Protein AF-A0A953X723-F1 (afdb_monomer_lite)

Secondary structure (DSSP, 8-state):
-----PPP-----SS--HHHHHHHHT----TT-------

Structure (mmCIF, N/CA/C/O backbone):
data_AF-A0A953X723-F1
#
_entry.id   AF-A0A953X723-F1
#
loop_
_a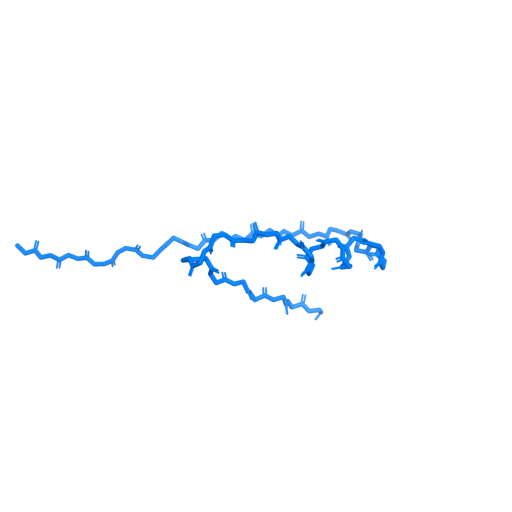tom_site.group_PDB
_atom_site.id
_atom_site.type_symbol
_atom_site.label_atom_id
_atom_site.label_alt_id
_atom_site.label_comp_id
_atom_site.label_asym_id
_atom_site.label_entity_id
_atom_site.label_seq_id
_atom_site.pdbx_PDB_ins_code
_atom_site.Cartn_x
_atom_site.Cartn_y
_atom_site.Cartn_z
_atom_site.occupancy
_atom_site.B_iso_or_equiv
_atom_site.auth_seq_id
_atom_site.auth_comp_id
_atom_site.auth_asym_id
_atom_site.auth_atom_id
_atom_site.pdbx_PDB_model_num
ATOM 1 N N . GLN A 1 1 ? -11.299 2.785 26.864 1.00 70.12 1 GLN A N 1
ATOM 2 C CA . GLN A 1 1 ? -11.693 3.352 25.556 1.00 70.12 1 GLN A CA 1
ATOM 3 C C . GLN A 1 1 ? -10.863 2.641 24.496 1.00 70.12 1 GLN A C 1
ATOM 5 O O . GLN A 1 1 ? -9.694 2.396 24.767 1.00 70.12 1 GLN A O 1
ATOM 10 N N . PHE A 1 2 ? -11.448 2.249 23.365 1.00 86.12 2 PHE A N 1
ATOM 11 C CA . PHE A 1 2 ? -10.731 1.568 22.278 1.00 86.12 2 PHE A CA 1
ATOM 12 C C . PHE A 1 2 ? -10.629 2.491 21.062 1.00 86.12 2 PHE A C 1
ATOM 14 O O . PHE A 1 2 ? -11.527 3.299 20.836 1.00 86.12 2 PHE A O 1
ATOM 21 N N . GLU A 1 3 ? -9.556 2.355 20.287 1.00 86.94 3 GLU A N 1
ATOM 22 C CA . GLU A 1 3 ? -9.334 3.091 19.041 1.00 86.94 3 GLU A CA 1
ATOM 23 C C . GLU A 1 3 ? -8.827 2.149 17.945 1.00 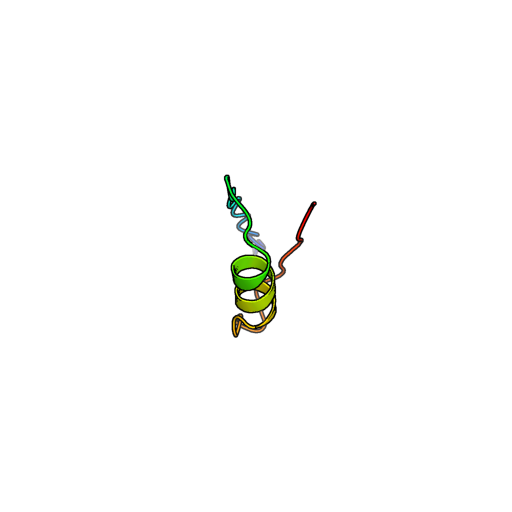86.94 3 GLU A C 1
ATOM 25 O O . GLU A 1 3 ? -8.178 1.139 18.222 1.00 86.94 3 GLU A O 1
ATOM 30 N N . VAL A 1 4 ? -9.122 2.490 16.693 1.00 88.56 4 VAL A N 1
ATOM 31 C CA . VAL A 1 4 ? -8.632 1.779 15.509 1.00 88.56 4 VAL A CA 1
ATOM 32 C C . VAL A 1 4 ? -7.613 2.677 14.817 1.00 88.56 4 VAL A C 1
ATOM 34 O O . VAL A 1 4 ? -7.930 3.809 14.456 1.00 88.56 4 VAL A O 1
ATOM 37 N N . ARG A 1 5 ? -6.381 2.185 14.636 1.00 88.88 5 ARG A N 1
ATOM 38 C CA . ARG A 1 5 ? -5.291 2.926 13.983 1.00 88.88 5 ARG A CA 1
ATOM 39 C C . ARG A 1 5 ? -5.000 2.352 12.600 1.00 88.88 5 ARG A C 1
ATOM 41 O O . ARG A 1 5 ? -4.561 1.210 12.480 1.00 88.88 5 ARG A O 1
ATOM 48 N N . THR A 1 6 ? -5.174 3.170 11.568 1.00 89.88 6 THR A N 1
ATOM 49 C CA . THR A 1 6 ? -4.829 2.821 10.184 1.00 89.88 6 THR A CA 1
ATOM 50 C C . THR A 1 6 ? -3.466 3.401 9.830 1.00 89.88 6 THR A C 1
ATOM 52 O O . THR A 1 6 ? -3.254 4.606 9.946 1.00 89.88 6 THR A O 1
ATOM 55 N N . HIS A 1 7 ? -2.545 2.560 9.361 1.00 91.19 7 HIS A N 1
ATOM 56 C CA . HIS A 1 7 ? -1.217 2.991 8.924 1.00 91.19 7 HIS A CA 1
ATOM 57 C C . HIS A 1 7 ? -1.179 3.051 7.399 1.00 91.19 7 HIS A C 1
ATOM 59 O O . HIS A 1 7 ? -1.341 2.029 6.737 1.00 91.19 7 HIS A O 1
ATOM 65 N N . LYS A 1 8 ? -0.951 4.242 6.843 1.00 89.00 8 LYS A N 1
ATOM 66 C CA . LYS A 1 8 ? -0.818 4.444 5.396 1.00 89.00 8 LYS A CA 1
ATOM 67 C C . LYS A 1 8 ? 0.660 4.488 5.024 1.00 89.00 8 LYS A C 1
ATOM 69 O O . LYS A 1 8 ? 1.437 5.180 5.679 1.00 89.00 8 LYS A O 1
ATOM 74 N N . ARG A 1 9 ? 1.047 3.751 3.985 1.00 89.44 9 ARG A N 1
ATOM 75 C CA . ARG A 1 9 ? 2.399 3.776 3.412 1.00 89.44 9 ARG A CA 1
ATOM 76 C C . ARG A 1 9 ? 2.296 4.229 1.964 1.00 89.44 9 ARG A C 1
ATOM 78 O O . ARG A 1 9 ? 1.434 3.741 1.244 1.00 89.44 9 ARG A O 1
ATOM 85 N N . LEU A 1 10 ? 3.166 5.150 1.564 1.00 89.12 10 LEU A N 1
ATOM 86 C CA . LEU A 1 10 ? 3.304 5.586 0.179 1.00 89.12 10 LEU A CA 1
ATOM 87 C C . LEU A 1 10 ? 4.602 4.998 -0.370 1.00 89.12 10 LEU A C 1
ATOM 89 O O . LEU A 1 10 ? 5.648 5.119 0.267 1.00 89.12 10 LEU A O 1
ATOM 93 N N . ILE A 1 11 ? 4.517 4.340 -1.520 1.00 87.75 11 ILE A N 1
ATOM 94 C CA . ILE A 1 11 ? 5.669 3.812 -2.248 1.00 87.75 11 ILE A CA 1
ATOM 95 C C . ILE A 1 11 ? 5.611 4.436 -3.634 1.00 87.75 11 ILE A C 1
ATOM 97 O O . ILE A 1 11 ? 4.589 4.317 -4.305 1.00 87.75 11 ILE A O 1
ATOM 101 N N . ASP A 1 12 ? 6.692 5.095 -4.03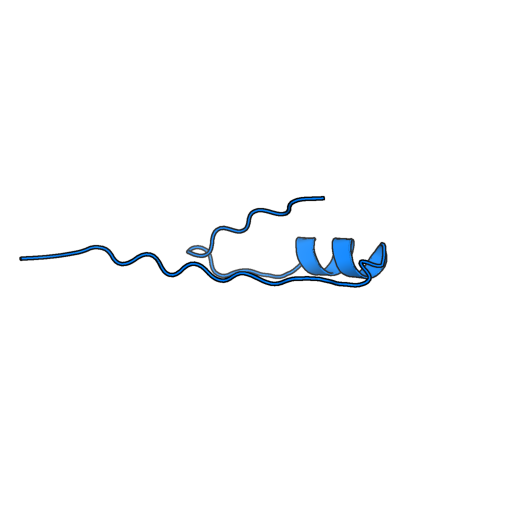1 1.00 88.50 12 ASP A N 1
ATOM 102 C CA . ASP A 1 12 ? 6.821 5.710 -5.347 1.00 88.50 12 ASP A CA 1
ATOM 103 C C . ASP A 1 12 ? 7.790 4.890 -6.209 1.00 88.50 12 ASP A C 1
ATOM 105 O O . ASP A 1 12 ? 8.844 4.454 -5.732 1.00 88.50 12 ASP A O 1
ATOM 109 N N . VAL A 1 13 ? 7.413 4.635 -7.461 1.00 85.75 13 VAL A N 1
ATOM 110 C CA . VAL A 1 13 ? 8.181 3.812 -8.404 1.00 85.75 13 VAL A CA 1
ATOM 111 C C . VAL A 1 13 ? 8.544 4.685 -9.598 1.00 85.75 13 VAL A C 1
ATOM 113 O O . VAL A 1 13 ? 7.719 4.917 -10.473 1.00 85.75 13 VAL A O 1
ATOM 116 N N . LEU A 1 14 ? 9.800 5.140 -9.636 1.00 84.62 14 LEU A N 1
ATOM 117 C CA . LEU A 1 14 ? 10.289 6.113 -10.624 1.00 84.62 14 LEU A CA 1
ATOM 118 C C . LEU A 1 14 ? 10.257 5.587 -12.068 1.00 84.62 14 LEU A C 1
ATOM 120 O O . LEU A 1 14 ? 9.954 6.334 -12.992 1.00 84.62 14 LEU A O 1
ATOM 124 N N . GLU A 1 15 ? 10.555 4.301 -12.267 1.00 83.81 15 GLU A N 1
ATOM 125 C CA . GLU A 1 15 ? 10.605 3.669 -13.592 1.00 83.81 15 GLU A CA 1
ATOM 126 C C . GLU A 1 15 ? 9.849 2.331 -13.577 1.00 83.81 15 GLU A C 1
ATOM 128 O O . GLU A 1 15 ? 10.438 1.257 -13.384 1.00 83.81 15 GLU A O 1
ATOM 133 N N . PRO A 1 16 ? 8.516 2.351 -13.743 1.00 82.38 16 PRO A N 1
ATOM 134 C CA . PRO A 1 16 ? 7.734 1.128 -13.751 1.00 82.38 16 PRO A CA 1
ATOM 135 C C . PRO A 1 16 ? 7.953 0.372 -15.068 1.00 82.38 16 PRO A C 1
ATOM 137 O O . PRO A 1 16 ? 7.361 0.676 -16.102 1.00 82.38 16 PRO A O 1
ATOM 140 N N . SER A 1 17 ? 8.784 -0.672 -15.038 1.00 86.62 17 SER A N 1
ATOM 141 C CA . SER A 1 17 ? 8.844 -1.629 -16.148 1.00 86.62 17 SER A CA 1
ATOM 142 C C . SER A 1 17 ? 7.576 -2.501 -16.171 1.00 86.62 17 SER A C 1
ATOM 144 O O . SER A 1 17 ? 7.018 -2.838 -15.122 1.00 86.62 17 SER A O 1
ATOM 146 N N . GLY A 1 18 ? 7.127 -2.950 -17.350 1.00 84.94 18 GLY A N 1
ATOM 147 C CA . GLY A 1 18 ? 5.954 -3.836 -17.456 1.00 84.94 18 GLY A CA 1
ATOM 148 C C . GLY A 1 18 ? 6.108 -5.169 -16.702 1.00 84.94 18 GLY A C 1
ATOM 149 O O . GLY A 1 18 ? 5.119 -5.780 -16.294 1.00 84.94 18 GLY A O 1
ATOM 150 N N . ASN A 1 19 ? 7.348 -5.608 -16.459 1.00 85.56 19 ASN A N 1
ATOM 151 C CA . ASN A 1 19 ? 7.641 -6.740 -15.579 1.00 85.56 19 ASN A CA 1
ATOM 152 C C . ASN A 1 19 ? 7.433 -6.378 -14.104 1.00 85.56 19 ASN A C 1
ATOM 154 O O . ASN A 1 19 ? 6.857 -7.175 -13.369 1.00 85.56 19 ASN A O 1
ATOM 158 N N . THR A 1 20 ? 7.835 -5.175 -13.690 1.00 83.62 20 THR A N 1
ATOM 159 C CA . THR A 1 20 ? 7.648 -4.669 -12.323 1.00 83.62 20 THR A CA 1
ATOM 160 C C . THR A 1 20 ? 6.167 -4.596 -11.958 1.00 83.62 20 THR A C 1
ATOM 162 O O . THR A 1 20 ? 5.788 -5.086 -10.899 1.00 83.62 20 THR A O 1
ATOM 165 N N . ILE A 1 21 ? 5.307 -4.091 -12.853 1.00 84.12 21 ILE A N 1
ATOM 166 C CA . ILE A 1 21 ? 3.850 -4.029 -12.620 1.00 84.12 21 ILE A CA 1
ATOM 167 C C . ILE A 1 21 ? 3.270 -5.439 -12.415 1.00 84.12 21 ILE A C 1
ATOM 169 O O . ILE A 1 21 ? 2.521 -5.681 -11.469 1.00 84.12 21 ILE A O 1
ATOM 173 N N . ARG A 1 22 ? 3.661 -6.406 -13.257 1.00 83.44 22 ARG A N 1
ATOM 174 C CA . ARG A 1 22 ? 3.237 -7.811 -13.111 1.00 83.44 22 ARG A CA 1
ATOM 175 C C . ARG A 1 22 ? 3.708 -8.440 -11.803 1.00 83.44 22 ARG A C 1
ATOM 177 O O . ARG A 1 22 ? 2.961 -9.216 -11.213 1.00 83.44 22 ARG A O 1
ATOM 184 N N . SER A 1 23 ? 4.920 -8.121 -11.363 1.00 85.12 23 SER A N 1
ATOM 185 C CA . SER A 1 23 ? 5.451 -8.592 -10.083 1.00 85.12 23 SER A CA 1
ATOM 186 C C . SER A 1 23 ? 4.698 -7.982 -8.903 1.00 85.12 23 SER A C 1
ATOM 188 O O . SER A 1 23 ? 4.358 -8.712 -7.978 1.00 85.12 23 SER A O 1
ATOM 190 N N . LEU A 1 24 ? 4.366 -6.686 -8.959 1.00 85.25 24 LEU A N 1
ATOM 191 C CA . LEU A 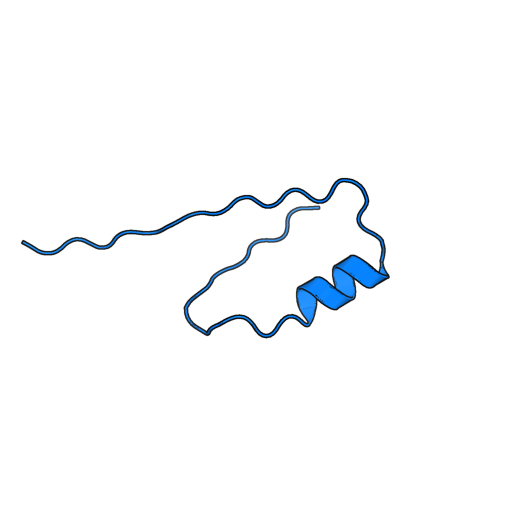1 24 ? 3.596 -6.007 -7.913 1.00 85.25 24 LEU A CA 1
ATOM 192 C C . LEU A 1 24 ? 2.187 -6.597 -7.757 1.00 85.25 24 LEU A C 1
ATOM 194 O O . LEU A 1 24 ? 1.752 -6.840 -6.638 1.00 85.25 24 LEU A O 1
ATOM 198 N N . MET A 1 25 ? 1.510 -6.920 -8.864 1.00 82.12 25 MET A N 1
ATOM 199 C CA . MET A 1 25 ? 0.186 -7.567 -8.836 1.00 82.12 25 MET A CA 1
ATOM 200 C C . MET A 1 25 ? 0.214 -9.027 -8.354 1.00 82.12 25 MET A C 1
ATOM 202 O O . MET A 1 25 ? -0.820 -9.567 -7.974 1.00 82.12 25 MET A O 1
ATOM 206 N N . ARG A 1 26 ? 1.376 -9.689 -8.404 1.00 84.62 26 ARG A N 1
ATOM 207 C CA . ARG A 1 26 ? 1.563 -11.084 -7.964 1.00 84.62 26 ARG A CA 1
ATOM 208 C C . ARG A 1 26 ? 2.132 -11.203 -6.552 1.00 84.62 26 ARG A C 1
ATOM 210 O O . ARG A 1 26 ? 2.369 -12.321 -6.095 1.00 84.62 26 ARG A O 1
ATOM 217 N N . LEU A 1 27 ? 2.391 -10.088 -5.872 1.00 81.69 27 LEU A N 1
ATOM 218 C CA . LEU A 1 27 ? 2.854 -10.124 -4.491 1.00 81.69 27 LEU A CA 1
ATOM 219 C C . LEU A 1 27 ? 1.763 -10.724 -3.603 1.00 81.69 27 LEU A C 1
ATOM 221 O O . LEU A 1 27 ? 0.627 -10.258 -3.584 1.00 81.69 27 LEU A O 1
ATOM 225 N N . ASN A 1 28 ? 2.131 -11.750 -2.839 1.00 78.69 28 ASN A N 1
ATOM 226 C CA . ASN A 1 28 ? 1.270 -12.294 -1.798 1.00 78.69 28 ASN A CA 1
ATOM 227 C C . ASN A 1 28 ? 1.237 -11.310 -0.633 1.00 78.69 28 ASN A C 1
ATOM 229 O O . ASN A 1 28 ? 2.150 -11.265 0.194 1.00 78.69 28 ASN A O 1
ATOM 233 N N . LEU A 1 29 ? 0.190 -10.499 -0.600 1.00 83.25 29 LEU A N 1
ATOM 234 C CA . LEU A 1 29 ? -0.048 -9.545 0.468 1.00 83.25 29 LEU A CA 1
ATOM 235 C C . LEU A 1 29 ? -0.800 -10.225 1.615 1.00 83.25 29 LEU A C 1
ATOM 237 O O . LEU A 1 29 ? -1.651 -11.083 1.369 1.00 83.25 29 LEU A O 1
ATOM 241 N N . PRO A 1 30 ? -0.517 -9.861 2.877 1.00 86.31 30 PRO A N 1
ATOM 242 C CA . PRO A 1 30 ? -1.319 -10.323 4.001 1.00 86.31 30 PRO A CA 1
ATOM 243 C C . PRO A 1 30 ? -2.775 -9.867 3.834 1.00 86.31 30 PRO A C 1
ATOM 245 O O . PRO A 1 30 ? -3.019 -8.738 3.419 1.00 86.31 30 PRO A O 1
ATOM 248 N N . ALA A 1 31 ? -3.739 -10.694 4.246 1.00 84.00 31 ALA A N 1
ATOM 249 C CA . ALA A 1 31 ? -5.178 -10.440 4.077 1.00 84.00 31 ALA A CA 1
ATOM 250 C C . ALA A 1 31 ? -5.722 -9.161 4.765 1.00 84.00 31 ALA A C 1
ATOM 252 O O . ALA A 1 31 ? -6.892 -8.836 4.606 1.00 84.00 31 ALA A O 1
ATOM 253 N N . GLY A 1 32 ? -4.899 -8.446 5.541 1.00 86.50 32 GLY A N 1
ATOM 254 C CA . GLY A 1 32 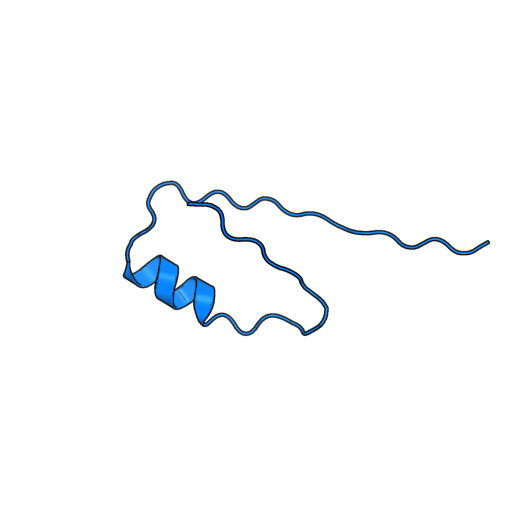? -5.249 -7.190 6.216 1.00 86.50 32 GLY A CA 1
ATOM 255 C C . GLY A 1 32 ? -4.611 -5.937 5.609 1.00 86.50 32 GLY A C 1
ATOM 256 O O . GLY A 1 32 ? -4.640 -4.885 6.246 1.00 86.50 32 GLY A O 1
ATOM 257 N N . VAL A 1 33 ? -3.981 -6.046 4.436 1.00 88.50 33 VAL A N 1
ATOM 258 C CA . VAL A 1 33 ? -3.340 -4.920 3.745 1.00 88.50 33 VAL A CA 1
ATOM 259 C C . VAL A 1 33 ? -4.126 -4.595 2.483 1.00 88.50 33 VAL A C 1
ATOM 261 O O . VAL A 1 33 ? -4.266 -5.442 1.606 1.00 88.50 33 VAL A O 1
ATOM 264 N N . ASP A 1 34 ? -4.599 -3.357 2.395 1.00 87.31 34 ASP A N 1
ATOM 265 C CA . ASP A 1 34 ? -5.220 -2.810 1.192 1.00 87.31 34 ASP A CA 1
ATOM 266 C C . ASP A 1 34 ? -4.176 -2.053 0.356 1.00 87.31 34 ASP A C 1
ATOM 268 O O . ASP A 1 34 ? -3.329 -1.346 0.916 1.00 87.31 34 ASP A O 1
ATOM 272 N N . ILE A 1 35 ? -4.212 -2.218 -0.970 1.00 85.88 35 ILE A N 1
ATOM 273 C CA . ILE A 1 35 ? -3.297 -1.548 -1.907 1.00 85.88 35 ILE A CA 1
ATOM 274 C C . ILE A 1 35 ? -4.094 -0.883 -3.022 1.00 85.88 35 ILE A C 1
ATOM 276 O O . ILE A 1 35 ? -4.854 -1.532 -3.733 1.00 85.88 35 ILE A O 1
ATOM 280 N N . GLU A 1 36 ? -3.814 0.399 -3.240 1.00 85.06 36 GLU A N 1
ATOM 281 C CA . GLU A 1 36 ? -4.308 1.177 -4.372 1.00 85.06 36 GLU A CA 1
ATOM 282 C C . GLU A 1 36 ? -3.132 1.494 -5.312 1.00 85.06 36 GLU A C 1
ATOM 284 O O . GLU A 1 36 ? -2.135 2.078 -4.887 1.00 85.06 36 GLU A O 1
ATOM 289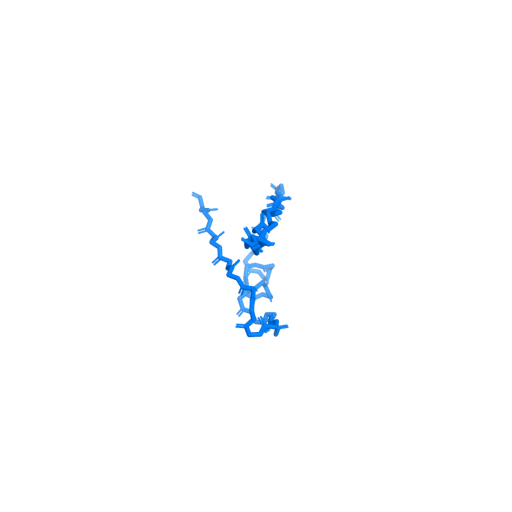 N N . ILE A 1 37 ? -3.232 1.104 -6.587 1.00 83.12 37 ILE A N 1
ATOM 290 C CA . ILE A 1 37 ? -2.238 1.437 -7.620 1.00 83.12 37 ILE A CA 1
ATOM 291 C C . ILE A 1 37 ? -2.794 2.591 -8.458 1.00 83.12 37 ILE A C 1
ATOM 293 O O . ILE A 1 37 ? -3.861 2.456 -9.055 1.00 83.12 37 ILE A O 1
ATOM 297 N N . LYS A 1 38 ? -2.060 3.707 -8.521 1.00 80.12 38 LYS A N 1
ATOM 298 C CA . LYS A 1 38 ? -2.359 4.850 -9.398 1.00 80.12 38 LYS A CA 1
ATOM 299 C C . LYS A 1 38 ? -1.310 4.911 -10.511 1.00 80.12 38 LYS A C 1
ATOM 301 O O . LYS A 1 38 ? -0.123 4.806 -10.213 1.00 80.12 38 LYS A O 1
ATOM 306 N N . LEU A 1 39 ? -1.772 5.008 -11.760 1.00 75.50 39 LEU A N 1
ATOM 307 C CA . LEU A 1 39 ? -0.966 5.163 -12.980 1.00 75.50 39 LEU A CA 1
ATOM 308 C C . LEU A 1 39 ? -0.889 6.633 -13.387 1.00 75.50 39 LEU A C 1
ATOM 310 O O . LEU A 1 39 ? -1.920 7.326 -13.222 1.00 75.50 39 LEU A O 1
#

Foldseek 3Di:
DDDDDDDDDDDDDPDDDPVNVVVVVPDPDDPPDDDDDDD

pLDDT: mean 84.96, std 3.95, range [70.12, 91.19]

Sequence (39 aa):
QFEVRTHKRLIDVLEPSGNTIRSLMRLNLPAGVDIEIKL

Radius of gyration: 13.67 Å; chains: 1; bounding box: 22×18×43 Å